Protein AF-A0A3N6A129-F1 (afdb_monomer)

Sequence (126 aa):
MSMKNFPNMSPEEAARLVPNGATVAFSGFTPAGAAKVVPCAIAVRARALHDLNEAYRIRVLTGASTGYCLDEALSSAHAISWRAPYQSSRTLREQINSGEVEFVDMHLSHLPQAVMYGFFGKIDFA

Radius of gyration: 14.56 Å; Cα contacts (8 Å, |Δi|>4): 224; chains: 1; bounding box: 33×34×40 Å

Nearest PDB structures (foldseek):
  4eu8-assembly1_B  TM=9.887E-01  e=2.517E-14  Acetobacter aceti
  5dw4-assembly1_B  TM=9.869E-01  e=6.114E-14  Acetobacter aceti 1023
  5ddk-assembly1_B  TM=9.885E-01  e=7.395E-14  Acetobacter aceti 1023
  4eu9-assembly1_A  TM=9.911E-01  e=1.228E-13  Acetobacter aceti
  4euc-assembly1_B  TM=9.899E-01  e=2.040E-13  Acetobacter aceti

pLDDT: mean 95.61, std 7.13, range [54.88, 98.81]

Structure (mmCIF, N/CA/C/O backbone):
data_AF-A0A3N6A129-F1
#
_entry.id   AF-A0A3N6A129-F1
#
loop_
_atom_site.group_PDB
_atom_site.id
_atom_site.type_symbol
_atom_site.label_atom_id
_atom_site.label_alt_id
_atom_site.label_comp_id
_atom_site.label_asym_id
_atom_site.label_entity_id
_atom_site.label_seq_id
_atom_site.pdbx_PDB_ins_code
_atom_site.Cartn_x
_atom_site.Cartn_y
_atom_site.Cartn_z
_atom_site.occupancy
_atom_site.B_iso_or_equiv
_atom_site.auth_seq_id
_atom_site.auth_comp_id
_atom_site.auth_asym_id
_atom_site.auth_atom_id
_atom_site.pdbx_PDB_model_num
ATOM 1 N N . MET A 1 1 ? 16.520 -20.372 -25.294 1.00 54.88 1 MET A N 1
ATOM 2 C CA . MET A 1 1 ? 15.656 -19.721 -24.284 1.00 54.88 1 MET A CA 1
ATOM 3 C C . MET A 1 1 ? 14.709 -18.785 -25.015 1.00 54.88 1 MET A C 1
ATOM 5 O O . MET A 1 1 ? 15.178 -17.814 -25.587 1.00 54.88 1 MET A O 1
ATOM 9 N N . SER A 1 2 ? 13.413 -19.101 -25.075 1.00 56.69 2 SER A N 1
ATOM 10 C CA . SER A 1 2 ? 12.421 -18.169 -25.627 1.00 56.69 2 SER A CA 1
ATOM 11 C C . SER A 1 2 ? 12.305 -16.982 -24.674 1.00 56.69 2 SER A C 1
ATOM 13 O O . SER A 1 2 ? 11.957 -17.180 -23.510 1.00 56.69 2 SER A O 1
ATOM 15 N N . MET A 1 3 ? 12.619 -15.768 -25.132 1.00 61.25 3 MET A N 1
ATOM 16 C CA . MET A 1 3 ? 12.319 -14.561 -24.362 1.00 61.25 3 MET A CA 1
ATOM 17 C C . MET A 1 3 ? 10.801 -14.495 -24.189 1.00 61.25 3 MET A C 1
ATOM 19 O O . MET A 1 3 ? 10.063 -14.485 -25.173 1.00 61.25 3 MET A O 1
ATOM 23 N N . LYS A 1 4 ? 10.321 -14.528 -22.943 1.00 71.94 4 LYS A N 1
ATOM 24 C CA . LYS A 1 4 ? 8.911 -14.248 -22.662 1.00 71.94 4 LYS A CA 1
ATOM 25 C C . LYS A 1 4 ? 8.647 -12.807 -23.095 1.00 71.94 4 LYS A C 1
ATOM 27 O O . LYS A 1 4 ? 9.268 -11.894 -22.560 1.00 71.94 4 LYS A O 1
ATOM 32 N N . ASN A 1 5 ? 7.761 -12.619 -24.070 1.00 80.62 5 ASN A N 1
ATOM 33 C CA . ASN A 1 5 ? 7.296 -11.294 -24.457 1.00 80.62 5 ASN A CA 1
ATOM 34 C C . ASN A 1 5 ? 6.299 -10.838 -23.387 1.00 80.62 5 ASN A C 1
ATOM 36 O O . ASN A 1 5 ? 5.216 -11.410 -23.269 1.00 80.62 5 ASN A O 1
ATOM 40 N N . PHE A 1 6 ? 6.690 -9.870 -22.562 1.00 80.56 6 PHE A N 1
ATOM 41 C CA . PHE A 1 6 ? 5.782 -9.260 -21.597 1.00 80.56 6 PHE A CA 1
ATOM 42 C C . PHE A 1 6 ? 4.976 -8.158 -22.295 1.00 80.56 6 PHE A C 1
ATOM 44 O O . PHE A 1 6 ? 5.543 -7.430 -23.113 1.00 80.56 6 PHE A O 1
ATOM 51 N N . PRO A 1 7 ? 3.665 -8.032 -22.020 1.00 83.00 7 PRO A N 1
ATOM 52 C CA . PRO A 1 7 ? 2.882 -6.929 -22.557 1.00 83.00 7 PRO A CA 1
ATOM 53 C C . PRO A 1 7 ? 3.444 -5.600 -22.037 1.00 83.00 7 PRO A C 1
ATOM 55 O O . PRO A 1 7 ? 3.638 -5.430 -20.834 1.00 83.00 7 PRO A O 1
ATOM 58 N N . ASN A 1 8 ? 3.699 -4.663 -22.949 1.00 89.38 8 ASN A N 1
ATOM 59 C CA . ASN A 1 8 ? 4.065 -3.293 -22.601 1.00 89.38 8 ASN A CA 1
ATOM 60 C C . ASN A 1 8 ? 2.782 -2.493 -22.364 1.00 89.38 8 ASN A C 1
ATOM 62 O O . ASN A 1 8 ? 1.933 -2.432 -23.249 1.00 89.38 8 ASN A O 1
ATOM 66 N N . MET A 1 9 ? 2.661 -1.887 -21.187 1.00 93.56 9 MET A N 1
ATOM 67 C CA . MET A 1 9 ? 1.538 -1.034 -20.803 1.00 93.56 9 MET A CA 1
ATOM 68 C C . MET A 1 9 ? 2.052 0.218 -20.099 1.00 93.56 9 MET A C 1
ATOM 70 O O . MET A 1 9 ? 3.118 0.194 -19.473 1.00 93.56 9 MET A O 1
ATOM 74 N N . SER A 1 10 ? 1.296 1.306 -20.188 1.00 97.25 10 SER A N 1
ATOM 75 C CA . SER A 1 10 ? 1.566 2.511 -19.411 1.00 97.25 10 SER A CA 1
ATOM 76 C C . SER A 1 10 ? 1.261 2.285 -17.918 1.00 97.25 10 SER A C 1
ATOM 78 O O . SER A 1 10 ? 0.462 1.409 -17.566 1.00 97.25 10 SER A O 1
ATOM 80 N N . PRO A 1 11 ? 1.854 3.071 -17.002 1.00 97.00 11 PRO A N 1
ATOM 81 C CA . PRO A 1 11 ? 1.514 3.005 -15.581 1.00 97.00 11 PRO A CA 1
ATOM 82 C C . PRO A 1 11 ? 0.023 3.237 -15.297 1.00 97.00 11 PRO A C 1
ATOM 84 O O . PRO A 1 11 ? -0.535 2.619 -14.393 1.00 97.00 11 PRO A O 1
ATOM 87 N N . GLU A 1 12 ? -0.636 4.094 -1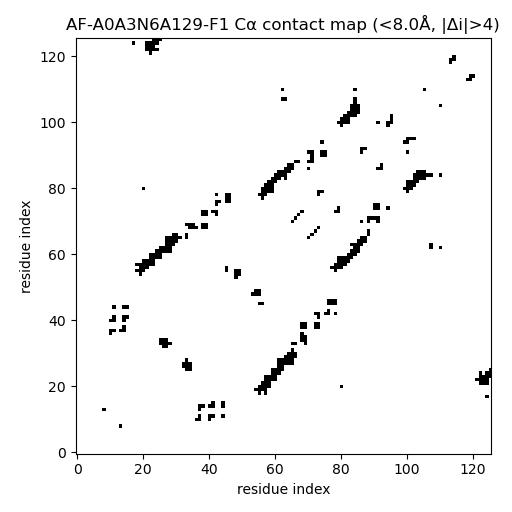6.076 1.00 97.81 12 GLU A N 1
ATOM 88 C CA . GLU A 1 12 ? -2.061 4.416 -15.959 1.00 97.81 12 GLU A CA 1
ATOM 89 C C . GLU A 1 12 ? -2.938 3.253 -16.431 1.00 97.81 12 GLU A C 1
ATOM 91 O O . GLU A 1 12 ? -3.964 2.959 -15.818 1.00 97.81 12 GLU A O 1
ATOM 96 N N . GLU A 1 13 ? -2.529 2.569 -17.502 1.00 97.62 13 GLU A N 1
ATOM 97 C CA . GLU A 1 13 ? -3.170 1.337 -17.964 1.00 97.62 13 GLU A CA 1
ATOM 98 C C . GLU A 1 13 ? -3.079 0.244 -16.901 1.00 97.62 13 GLU A C 1
ATOM 100 O O . GLU A 1 13 ? -4.102 -0.346 -16.556 1.00 97.62 13 GLU A O 1
ATOM 105 N N . ALA A 1 14 ? -1.894 0.045 -16.316 1.00 97.19 14 ALA A N 1
ATOM 106 C CA . ALA A 1 14 ? -1.694 -0.896 -15.217 1.00 97.19 14 ALA A CA 1
ATOM 107 C C . ALA A 1 14 ? -2.542 -0.526 -13.988 1.00 97.19 14 ALA A C 1
ATOM 109 O O . ALA A 1 14 ? -3.222 -1.375 -13.413 1.00 97.19 14 ALA A O 1
ATOM 110 N N . ALA A 1 15 ? -2.556 0.755 -13.607 1.00 97.94 15 ALA A N 1
ATOM 111 C CA . ALA A 1 15 ? -3.313 1.240 -12.459 1.00 97.94 15 ALA A CA 1
ATOM 112 C C . ALA A 1 15 ? -4.824 1.036 -12.619 1.00 97.94 15 ALA A C 1
ATOM 114 O O . ALA A 1 15 ? -5.495 0.807 -11.615 1.00 97.94 15 ALA A O 1
ATOM 115 N N . ARG A 1 16 ? -5.371 1.089 -13.846 1.00 97.62 16 ARG A N 1
ATOM 116 C CA . ARG A 1 16 ? -6.796 0.818 -14.126 1.00 97.62 16 ARG A CA 1
ATOM 117 C C . ARG A 1 16 ? -7.208 -0.629 -13.856 1.00 97.62 16 ARG A C 1
ATOM 119 O O . ARG A 1 16 ? -8.386 -0.866 -13.601 1.00 97.62 16 ARG A O 1
ATOM 126 N N . LEU A 1 17 ? -6.266 -1.572 -13.874 1.00 97.75 17 LEU A N 1
ATOM 127 C CA . LEU A 1 17 ? -6.551 -2.986 -13.617 1.00 97.75 17 LEU A CA 1
ATOM 128 C C . LEU A 1 17 ? -6.866 -3.271 -12.145 1.00 97.75 17 LEU A C 1
ATOM 130 O O . LEU A 1 17 ? -7.534 -4.256 -11.860 1.00 97.75 17 LEU A O 1
ATOM 134 N N . VAL A 1 18 ? -6.412 -2.422 -11.219 1.00 98.50 18 VAL A N 1
ATOM 135 C CA . VAL A 1 18 ? -6.569 -2.626 -9.772 1.00 98.50 18 VAL A CA 1
ATOM 136 C C . VAL A 1 18 ? -7.943 -2.107 -9.317 1.00 98.50 18 VAL A C 1
ATOM 138 O O . VAL A 1 18 ? -8.159 -0.900 -9.330 1.00 98.50 18 VAL A O 1
ATOM 141 N N . PRO A 1 19 ? -8.923 -2.942 -8.938 1.00 98.44 19 PRO A N 1
ATOM 142 C CA . PRO A 1 19 ? -10.222 -2.446 -8.486 1.00 98.44 19 PRO A CA 1
ATOM 143 C C . PRO A 1 19 ? -10.161 -1.873 -7.059 1.00 98.44 19 PRO A C 1
ATOM 145 O O . PRO A 1 19 ? -9.235 -2.150 -6.295 1.00 98.44 19 PRO A O 1
ATOM 148 N N . ASN A 1 20 ? -11.185 -1.100 -6.681 1.00 98.69 20 ASN A N 1
ATOM 149 C CA . ASN A 1 20 ? -11.406 -0.721 -5.283 1.00 98.69 20 ASN A CA 1
ATOM 150 C C . ASN A 1 20 ? -11.489 -1.984 -4.401 1.00 98.69 20 ASN A C 1
ATOM 152 O O . ASN A 1 20 ? -12.112 -2.972 -4.788 1.00 98.69 20 ASN A O 1
ATOM 156 N N . GLY A 1 21 ? -10.867 -1.951 -3.225 1.00 98.56 21 GLY A N 1
ATOM 157 C CA . GLY A 1 21 ? -10.827 -3.061 -2.271 1.00 98.56 21 GLY A CA 1
ATOM 158 C C . GLY A 1 21 ? -9.794 -4.151 -2.575 1.00 98.56 21 GLY A C 1
ATOM 159 O O . GLY A 1 21 ? -9.630 -5.050 -1.752 1.00 98.56 21 GLY A O 1
ATOM 160 N N . ALA A 1 22 ? -9.076 -4.077 -3.702 1.00 98.75 22 ALA A N 1
ATOM 161 C CA . ALA A 1 22 ? -8.068 -5.073 -4.062 1.00 98.75 22 ALA A CA 1
ATOM 162 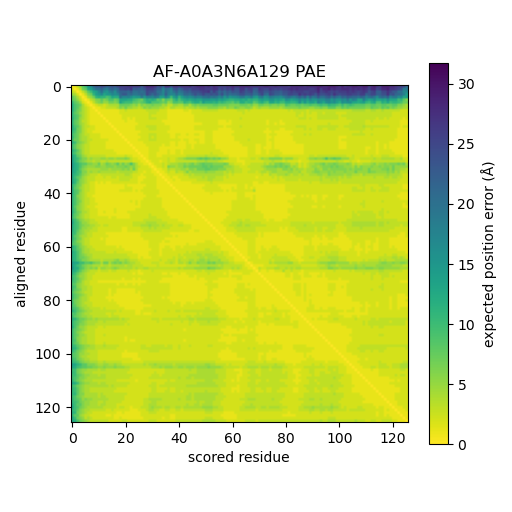C C . ALA A 1 22 ? -6.947 -5.172 -3.022 1.00 98.75 22 ALA A C 1
ATOM 164 O O . ALA A 1 22 ? -6.493 -4.160 -2.478 1.00 98.75 22 ALA A O 1
ATOM 165 N N . THR A 1 23 ? -6.451 -6.389 -2.804 1.00 98.75 23 THR A N 1
ATOM 166 C CA . THR A 1 23 ? -5.223 -6.624 -2.041 1.00 98.75 23 THR A CA 1
ATOM 167 C C . THR A 1 23 ? -4.039 -6.696 -2.991 1.00 98.75 23 THR A C 1
ATOM 169 O O . THR A 1 23 ? -3.921 -7.634 -3.781 1.00 98.75 23 THR A O 1
ATOM 172 N N . VAL A 1 24 ? -3.158 -5.702 -2.906 1.00 98.69 24 VAL A N 1
ATOM 173 C CA . VAL A 1 24 ? -1.989 -5.570 -3.776 1.00 98.69 24 VAL A CA 1
ATOM 174 C C . VAL A 1 24 ? -0.723 -5.784 -2.961 1.00 98.69 24 VAL A C 1
ATOM 176 O O . VAL A 1 24 ? -0.437 -5.041 -2.016 1.00 98.69 24 VAL A O 1
ATOM 179 N N . ALA A 1 25 ? 0.033 -6.812 -3.332 1.00 98.12 25 ALA A N 1
ATOM 180 C CA . ALA A 1 25 ? 1.377 -7.022 -2.835 1.00 98.12 25 ALA A CA 1
ATOM 181 C C . ALA A 1 25 ? 2.367 -6.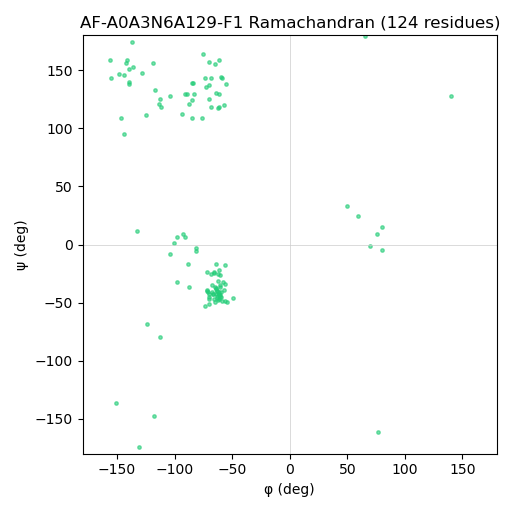217 -3.682 1.00 98.12 25 ALA A C 1
ATOM 183 O O . ALA A 1 25 ? 2.258 -6.161 -4.899 1.00 98.12 25 ALA A O 1
ATOM 184 N N . PHE A 1 26 ? 3.352 -5.600 -3.045 1.00 98.00 26 PHE A N 1
ATOM 185 C CA . PHE A 1 26 ? 4.437 -4.914 -3.727 1.00 98.00 26 PHE A CA 1
ATOM 186 C C . PHE A 1 26 ? 5.776 -5.403 -3.193 1.00 98.00 26 PHE A C 1
ATOM 188 O O . PHE A 1 26 ? 5.938 -5.699 -2.004 1.00 98.00 26 PHE A O 1
ATOM 195 N N . SER A 1 27 ? 6.778 -5.417 -4.065 1.00 96.25 27 SER A N 1
ATOM 196 C CA . SER A 1 27 ? 8.166 -5.492 -3.625 1.00 96.25 27 SER A CA 1
ATOM 197 C C . SER A 1 27 ? 8.538 -4.273 -2.769 1.00 96.25 27 SER A C 1
ATOM 199 O O . SER A 1 27 ? 7.914 -3.212 -2.846 1.00 96.25 27 SER A O 1
ATOM 201 N N . GLY A 1 28 ? 9.593 -4.412 -1.966 1.00 93.50 28 GLY A N 1
ATOM 202 C CA . GLY A 1 28 ? 10.143 -3.325 -1.155 1.00 93.50 28 GLY A CA 1
ATOM 203 C C . GLY A 1 28 ? 10.568 -3.794 0.230 1.00 93.50 28 GLY A C 1
ATOM 204 O O . GLY A 1 28 ? 9.791 -4.418 0.954 1.00 93.50 28 GLY A O 1
ATOM 205 N N . PHE A 1 29 ? 11.807 -3.478 0.591 1.00 94.06 29 PHE A N 1
ATOM 206 C CA . PHE A 1 29 ? 12.351 -3.652 1.932 1.00 94.06 29 PHE A CA 1
ATOM 207 C C . PHE A 1 29 ? 13.285 -2.472 2.177 1.00 94.06 29 PHE A C 1
ATOM 209 O O . PHE A 1 29 ? 14.428 -2.490 1.719 1.00 94.06 29 PHE A O 1
ATOM 216 N N . THR A 1 30 ? 12.771 -1.419 2.822 1.00 91.25 30 THR A N 1
ATOM 217 C CA . THR A 1 30 ? 13.239 -0.030 2.629 1.00 91.25 30 THR A CA 1
ATOM 218 C C . THR A 1 30 ? 12.938 0.467 1.193 1.00 91.25 30 THR A C 1
ATOM 220 O O . THR A 1 30 ? 12.381 -0.289 0.391 1.00 91.25 30 THR A O 1
ATOM 223 N N . PRO A 1 31 ? 13.273 1.717 0.800 1.00 87.75 31 PRO A N 1
ATOM 224 C CA . PRO A 1 31 ? 13.041 2.197 -0.571 1.00 87.75 31 PRO A CA 1
ATOM 225 C C . PRO A 1 31 ? 13.685 1.339 -1.681 1.00 87.75 31 PRO A C 1
ATOM 227 O O . PRO A 1 31 ? 13.305 1.445 -2.854 1.00 87.75 31 PRO A O 1
ATOM 230 N N . ALA A 1 32 ? 14.657 0.488 -1.339 1.00 90.50 32 ALA A N 1
ATOM 231 C CA . ALA A 1 32 ? 15.296 -0.437 -2.264 1.00 90.50 32 ALA A CA 1
ATOM 232 C C . ALA A 1 32 ? 14.302 -1.481 -2.808 1.00 90.50 32 ALA A C 1
ATOM 234 O O . ALA A 1 32 ? 13.560 -2.125 -2.068 1.00 90.50 32 ALA A O 1
ATOM 235 N N . GLY A 1 33 ? 14.283 -1.648 -4.134 1.00 88.94 33 GLY A N 1
ATOM 236 C CA . GLY A 1 33 ? 13.434 -2.639 -4.805 1.00 88.94 33 GLY A CA 1
ATOM 237 C C . GLY A 1 33 ? 11.929 -2.347 -4.783 1.00 88.94 33 GLY A C 1
ATOM 238 O O . GLY A 1 33 ? 11.178 -3.109 -5.382 1.00 88.94 33 GLY A O 1
ATOM 239 N N . ALA A 1 34 ? 11.474 -1.258 -4.152 1.00 93.69 34 ALA A N 1
ATOM 240 C CA . ALA A 1 34 ? 10.058 -0.900 -4.123 1.00 93.69 34 ALA A CA 1
ATOM 241 C C . ALA A 1 34 ? 9.539 -0.474 -5.506 1.00 93.69 34 ALA A C 1
ATOM 243 O O . ALA A 1 34 ? 10.252 0.213 -6.257 1.00 93.69 34 ALA A O 1
ATOM 244 N N . ALA A 1 35 ? 8.293 -0.851 -5.813 1.00 94.25 35 ALA A N 1
ATOM 245 C CA . ALA A 1 35 ? 7.560 -0.358 -6.977 1.00 94.25 35 ALA A CA 1
ATOM 246 C C . ALA A 1 35 ? 7.419 1.174 -6.915 1.00 94.25 35 ALA A C 1
ATOM 248 O O . ALA A 1 35 ? 7.288 1.754 -5.837 1.00 94.25 35 ALA A O 1
ATOM 249 N N . LYS A 1 36 ? 7.494 1.839 -8.077 1.00 95.38 36 LYS A N 1
ATOM 250 C CA . LYS A 1 36 ? 7.578 3.311 -8.157 1.00 95.38 36 LYS A CA 1
ATOM 251 C C . LYS A 1 36 ? 6.462 3.910 -9.005 1.00 95.38 36 LYS A C 1
ATOM 253 O O . LYS A 1 36 ? 5.568 4.556 -8.479 1.00 95.38 36 LYS A O 1
ATOM 258 N N . VAL A 1 37 ? 6.489 3.662 -10.314 1.00 97.00 37 VAL A N 1
ATOM 259 C CA . VAL A 1 37 ? 5.615 4.373 -11.262 1.00 97.00 37 VAL A CA 1
ATOM 260 C C . VAL A 1 37 ? 4.145 3.954 -11.170 1.00 97.00 37 VAL A C 1
ATOM 262 O O . VAL A 1 37 ? 3.272 4.814 -11.186 1.00 97.00 37 VAL A O 1
ATOM 265 N N . VAL A 1 38 ? 3.856 2.659 -11.000 1.00 97.50 38 VAL A N 1
ATOM 266 C CA . VAL A 1 38 ? 2.470 2.161 -10.921 1.00 97.50 38 VAL A CA 1
ATOM 267 C C . VAL A 1 38 ? 1.766 2.591 -9.622 1.00 97.50 38 VAL A C 1
ATOM 269 O O . VAL A 1 38 ? 0.651 3.096 -9.720 1.00 97.50 38 VAL A O 1
ATOM 272 N N . PRO A 1 39 ? 2.375 2.502 -8.420 1.00 97.94 39 PRO A N 1
ATOM 273 C CA . PRO A 1 39 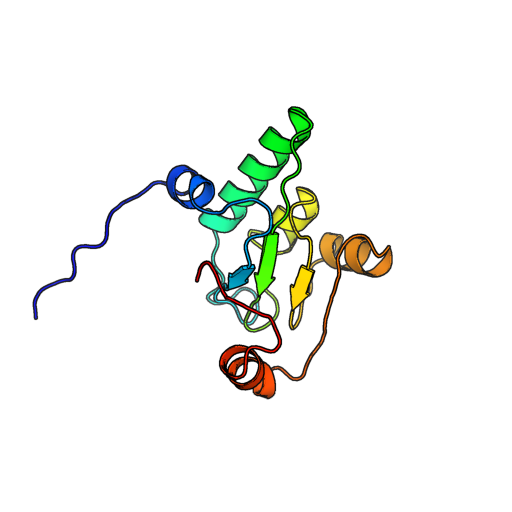? 1.766 3.050 -7.202 1.00 97.94 39 PRO A CA 1
ATOM 274 C C . PRO A 1 39 ? 1.446 4.552 -7.285 1.00 97.94 39 PRO A C 1
ATOM 276 O O . PRO A 1 39 ? 0.361 4.966 -6.880 1.00 97.94 39 PRO A O 1
ATOM 279 N N . CYS A 1 40 ? 2.321 5.361 -7.897 1.00 98.00 40 CYS A N 1
ATOM 280 C CA . CYS A 1 40 ? 2.018 6.769 -8.175 1.00 98.00 40 CYS A CA 1
ATOM 281 C C . CYS A 1 40 ? 0.797 6.931 -9.091 1.00 98.00 40 CYS A C 1
ATOM 283 O O . CYS A 1 40 ? -0.062 7.771 -8.824 1.00 98.00 40 CYS A O 1
ATOM 285 N N . ALA A 1 41 ? 0.696 6.128 -10.153 1.00 98.44 41 ALA A N 1
ATOM 286 C CA . ALA A 1 41 ? -0.452 6.158 -11.056 1.00 98.44 41 ALA A CA 1
ATOM 287 C C . ALA A 1 41 ? -1.754 5.726 -10.353 1.00 98.44 41 ALA A C 1
ATOM 289 O O . ALA A 1 41 ? -2.801 6.334 -10.574 1.00 98.44 41 ALA A O 1
ATOM 290 N N . ILE A 1 42 ? -1.690 4.749 -9.441 1.00 98.69 42 ILE A N 1
ATOM 291 C CA . ILE A 1 42 ? -2.820 4.370 -8.578 1.00 98.69 42 ILE A CA 1
ATOM 292 C C . ILE A 1 42 ? -3.236 5.549 -7.688 1.00 98.69 42 ILE A C 1
ATOM 294 O O . ILE A 1 42 ? -4.427 5.826 -7.583 1.00 98.69 42 ILE A O 1
ATOM 298 N N . ALA A 1 43 ? -2.287 6.279 -7.094 1.00 98.62 43 ALA A N 1
ATOM 299 C CA . ALA A 1 43 ? -2.586 7.461 -6.281 1.00 98.62 43 ALA A CA 1
ATOM 300 C C . ALA A 1 43 ? -3.254 8.588 -7.093 1.00 98.62 43 ALA A C 1
ATOM 302 O O . ALA A 1 43 ? -4.184 9.233 -6.611 1.00 98.62 43 ALA A O 1
ATOM 303 N N . VAL A 1 44 ? -2.807 8.824 -8.333 1.00 98.50 44 VAL A N 1
ATOM 304 C CA . VAL A 1 44 ? -3.450 9.787 -9.249 1.00 98.50 44 VAL A CA 1
ATOM 305 C C . VAL A 1 44 ? -4.877 9.352 -9.574 1.00 98.50 44 VAL A C 1
ATOM 307 O O . VAL A 1 44 ? -5.795 10.165 -9.486 1.00 98.50 44 VAL A O 1
ATOM 310 N N . ARG A 1 45 ? -5.078 8.069 -9.892 1.00 98.44 45 ARG A N 1
ATOM 311 C CA . ARG A 1 45 ? -6.408 7.512 -10.154 1.00 98.44 45 ARG A CA 1
ATOM 312 C C . ARG A 1 45 ? -7.326 7.618 -8.936 1.00 98.44 45 ARG A C 1
ATOM 314 O O . ARG A 1 45 ? -8.487 7.965 -9.105 1.00 98.44 45 ARG A O 1
ATOM 321 N N . ALA A 1 46 ? -6.819 7.335 -7.738 1.00 98.75 46 ALA A N 1
ATOM 322 C CA . ALA A 1 46 ? -7.591 7.420 -6.502 1.00 98.75 46 ALA A CA 1
ATOM 323 C C . ALA A 1 46 ? -8.147 8.832 -6.287 1.00 98.75 46 ALA A C 1
ATOM 325 O O . ALA A 1 46 ? -9.352 8.975 -6.117 1.00 98.75 46 ALA A O 1
ATOM 326 N N . ARG A 1 47 ? -7.301 9.865 -6.422 1.00 98.69 47 ARG A N 1
ATOM 327 C CA . ARG A 1 47 ? -7.739 11.269 -6.347 1.00 98.69 47 ARG A CA 1
ATOM 328 C C . ARG A 1 47 ? -8.837 11.585 -7.359 1.00 98.69 47 ARG A C 1
ATOM 330 O O . ARG A 1 47 ? -9.876 12.098 -6.976 1.00 98.69 47 ARG A O 1
ATOM 337 N N . ALA A 1 48 ? -8.641 11.204 -8.622 1.00 98.56 48 ALA A N 1
ATOM 338 C CA . ALA A 1 48 ? -9.634 11.449 -9.667 1.00 98.56 48 ALA A CA 1
ATOM 339 C C . ALA A 1 48 ? -10.986 10.768 -9.380 1.00 98.56 48 ALA A C 1
ATOM 341 O O . ALA A 1 48 ? -12.030 11.334 -9.684 1.00 98.56 48 ALA A O 1
ATOM 342 N N . LEU A 1 49 ? -10.982 9.567 -8.792 1.00 98.62 49 LEU A N 1
ATOM 343 C CA . LEU A 1 49 ? -12.210 8.879 -8.382 1.00 98.62 49 LEU A CA 1
ATOM 344 C C . LEU A 1 49 ? -12.862 9.560 -7.172 1.00 98.62 49 LEU A C 1
ATOM 346 O O . LEU A 1 49 ? -14.075 9.751 -7.158 1.00 98.62 49 LEU A O 1
ATOM 350 N N . HIS A 1 50 ? -12.070 9.991 -6.188 1.00 98.56 50 HIS A N 1
ATOM 351 C CA . HIS A 1 50 ? -12.580 10.715 -5.020 1.00 98.56 50 HIS A CA 1
ATOM 352 C C . HIS A 1 50 ? -13.190 12.070 -5.394 1.00 98.56 50 HIS A C 1
ATOM 354 O O . HIS A 1 50 ? -14.242 12.411 -4.859 1.00 98.56 50 HIS A O 1
ATOM 360 N N . ASP A 1 51 ? -12.607 12.796 -6.354 1.00 98.44 51 ASP A N 1
ATOM 361 C CA . ASP A 1 51 ? -13.160 14.052 -6.893 1.00 98.44 51 ASP A CA 1
ATOM 362 C C . ASP A 1 51 ? -14.550 13.845 -7.531 1.00 98.44 51 ASP A C 1
ATOM 364 O O . ASP A 1 51 ? -15.380 14.755 -7.562 1.00 98.44 51 ASP A O 1
ATOM 368 N N . LEU A 1 52 ? -14.828 12.624 -8.003 1.00 98.19 52 LEU A N 1
ATOM 369 C CA . LEU A 1 52 ? -16.126 12.192 -8.530 1.00 98.19 52 LEU A CA 1
ATOM 370 C C . LEU A 1 52 ? -17.048 11.583 -7.454 1.00 98.19 52 LEU A C 1
ATOM 372 O O . LEU A 1 52 ? -18.133 11.107 -7.779 1.00 98.19 52 LEU A O 1
ATOM 376 N N . ASN A 1 53 ? -16.659 11.626 -6.175 1.00 98.19 53 ASN A N 1
ATOM 377 C CA . ASN A 1 53 ? -17.320 10.959 -5.044 1.00 98.19 53 ASN A CA 1
ATOM 378 C C . ASN A 1 53 ? -17.405 9.424 -5.175 1.00 98.19 53 ASN A C 1
ATOM 380 O O . ASN A 1 53 ? -18.260 8.786 -4.556 1.00 98.19 53 ASN A O 1
ATOM 384 N N . GLU A 1 54 ? -16.511 8.809 -5.949 1.00 98.44 54 GLU A N 1
ATOM 385 C CA . GLU A 1 54 ? -16.399 7.357 -6.053 1.00 98.44 54 GLU A CA 1
ATOM 386 C C . GLU A 1 54 ? -15.400 6.815 -5.026 1.00 98.44 54 GLU A C 1
ATOM 388 O O . GLU A 1 54 ? -14.258 7.265 -4.928 1.00 98.44 54 GLU A O 1
ATOM 393 N N . ALA A 1 55 ? -15.810 5.806 -4.255 1.00 98.06 55 ALA A N 1
ATOM 394 C CA . ALA A 1 55 ? -14.943 5.198 -3.253 1.00 98.06 55 ALA A CA 1
ATOM 395 C C . ALA A 1 55 ? -13.810 4.390 -3.909 1.00 98.06 55 ALA A C 1
ATOM 397 O O . ALA A 1 55 ? -14.057 3.456 -4.677 1.00 98.06 55 ALA A O 1
ATOM 398 N N . TYR A 1 56 ? -12.563 4.700 -3.546 1.00 98.81 56 TYR A N 1
ATOM 399 C CA . TYR A 1 56 ? -11.399 3.958 -4.025 1.00 98.81 56 TYR A CA 1
ATOM 400 C C . TYR A 1 56 ? -10.283 3.878 -2.982 1.00 98.81 56 TYR A C 1
ATOM 402 O O . TYR A 1 56 ? -9.611 4.868 -2.699 1.00 98.81 56 TYR A O 1
ATOM 410 N N . ARG A 1 57 ? -10.068 2.689 -2.418 1.00 98.81 57 ARG A N 1
ATOM 411 C CA . ARG A 1 57 ? -8.976 2.356 -1.496 1.00 98.81 57 ARG A CA 1
ATOM 412 C C . ARG A 1 57 ? -8.515 0.922 -1.749 1.00 98.81 57 ARG A C 1
ATOM 414 O O . ARG A 1 57 ? -9.332 0.064 -2.068 1.00 98.81 57 ARG A O 1
ATOM 421 N N . ILE A 1 58 ? -7.228 0.642 -1.587 1.00 98.81 58 ILE A N 1
ATOM 422 C CA . ILE A 1 58 ? -6.643 -0.698 -1.737 1.00 98.81 58 ILE A CA 1
ATOM 423 C C . ILE A 1 58 ? -5.999 -1.163 -0.433 1.00 98.81 58 ILE A C 1
ATOM 425 O O . ILE A 1 58 ? -5.573 -0.357 0.398 1.00 98.81 58 ILE A O 1
ATOM 429 N N . ARG A 1 59 ? -5.886 -2.479 -0.269 1.00 98.75 59 ARG A N 1
ATOM 430 C CA . ARG A 1 59 ? -5.094 -3.088 0.800 1.00 98.75 59 ARG A CA 1
ATOM 431 C C . ARG A 1 59 ? -3.667 -3.268 0.291 1.00 98.75 59 ARG A C 1
ATOM 433 O O . ARG A 1 59 ? -3.466 -3.805 -0.796 1.00 98.75 59 ARG A O 1
ATOM 440 N N . VAL A 1 60 ? -2.685 -2.813 1.060 1.00 98.50 60 VAL A N 1
ATOM 441 C CA . VAL A 1 60 ? -1.277 -2.766 0.650 1.00 98.50 60 VAL A CA 1
ATOM 442 C C . VAL A 1 60 ? -0.454 -3.737 1.488 1.00 98.50 60 VAL A C 1
ATOM 444 O O . VAL A 1 60 ? -0.368 -3.610 2.712 1.00 98.50 60 VAL A O 1
ATOM 447 N N . LEU A 1 61 ? 0.198 -4.681 0.816 1.00 98.38 61 LEU A N 1
ATOM 448 C CA . LEU A 1 61 ? 1.131 -5.617 1.428 1.00 98.38 61 LEU A CA 1
ATOM 449 C C . LEU A 1 61 ? 2.534 -5.413 0.854 1.00 98.38 61 LEU A C 1
ATOM 451 O O . LEU A 1 61 ? 2.701 -5.323 -0.356 1.00 98.38 61 LEU A O 1
ATOM 455 N N . THR A 1 62 ? 3.556 -5.336 1.699 1.00 98.06 62 THR A N 1
ATOM 456 C CA . THR A 1 62 ? 4.950 -5.126 1.262 1.00 98.06 62 THR A CA 1
ATOM 457 C C . THR A 1 62 ? 5.905 -6.033 2.027 1.00 98.06 62 THR A C 1
ATOM 459 O O . THR A 1 62 ? 5.495 -6.701 2.967 1.00 98.06 62 THR A O 1
ATOM 462 N N . GLY A 1 63 ? 7.192 -6.054 1.668 1.00 96.81 63 GLY A N 1
ATOM 463 C CA . GLY A 1 63 ? 8.207 -6.717 2.494 1.00 96.81 63 GLY A CA 1
ATOM 464 C C . GLY A 1 63 ? 8.475 -5.961 3.801 1.00 96.81 63 GLY A C 1
ATOM 465 O O . GLY A 1 63 ? 8.419 -6.548 4.876 1.00 96.81 63 GLY A O 1
ATOM 466 N N . ALA A 1 64 ? 8.750 -4.657 3.715 1.00 96.56 64 ALA A N 1
ATOM 467 C CA . ALA A 1 64 ? 8.888 -3.757 4.864 1.00 96.56 64 ALA A CA 1
ATOM 468 C C . ALA A 1 64 ? 8.488 -2.318 4.479 1.00 96.56 64 ALA A C 1
ATOM 470 O O . ALA A 1 64 ? 7.492 -2.113 3.783 1.00 96.56 64 ALA A O 1
ATOM 471 N N . SER A 1 65 ? 9.255 -1.308 4.900 1.00 94.31 65 SER A N 1
ATOM 472 C CA . SER A 1 65 ? 9.031 0.074 4.467 1.00 94.31 65 SER A CA 1
ATOM 473 C C . SER A 1 65 ? 9.285 0.211 2.975 1.00 94.31 65 SER A C 1
ATOM 475 O O . SER A 1 65 ? 10.040 -0.561 2.380 1.00 94.31 65 SER A O 1
ATOM 477 N N . THR A 1 66 ? 8.654 1.212 2.377 1.00 95.25 66 THR A N 1
ATOM 478 C CA . THR A 1 66 ? 8.832 1.536 0.965 1.00 95.25 66 THR A CA 1
ATOM 479 C C . THR A 1 66 ? 9.411 2.944 0.823 1.00 95.25 66 THR A C 1
ATOM 481 O O . THR A 1 66 ? 10.217 3.367 1.651 1.00 95.25 66 THR A O 1
ATOM 484 N N . GLY A 1 67 ? 9.056 3.664 -0.239 1.00 90.50 67 GLY A N 1
ATOM 485 C CA . GLY A 1 67 ? 9.473 5.042 -0.466 1.00 90.50 67 GLY A CA 1
ATOM 486 C C . GLY A 1 67 ? 8.293 5.938 -0.816 1.00 90.50 67 GLY A C 1
ATOM 487 O O . GLY A 1 67 ? 7.142 5.505 -0.829 1.00 90.50 67 GLY A O 1
ATOM 488 N N . TYR A 1 68 ? 8.608 7.187 -1.158 1.00 92.94 68 TYR A N 1
ATOM 489 C CA . TYR A 1 68 ? 7.623 8.228 -1.456 1.00 92.94 68 TYR A CA 1
ATOM 490 C C . TYR A 1 68 ? 6.541 7.782 -2.450 1.00 92.94 68 TYR A C 1
ATOM 492 O O . TYR A 1 68 ? 5.357 7.971 -2.210 1.00 92.94 68 TYR A O 1
ATOM 500 N N . CYS A 1 69 ? 6.937 7.134 -3.547 1.00 91.69 69 CYS A N 1
ATOM 501 C CA . CYS A 1 69 ? 6.010 6.766 -4.616 1.00 91.69 69 CYS A CA 1
ATOM 502 C C . CYS A 1 69 ? 4.918 5.764 -4.203 1.00 91.69 69 CYS A C 1
ATOM 504 O O . CYS A 1 69 ? 3.945 5.626 -4.934 1.00 91.69 69 CYS A O 1
ATOM 506 N N . LEU A 1 70 ? 5.077 5.054 -3.080 1.00 95.88 70 LEU A N 1
ATOM 507 C CA . LEU A 1 70 ? 4.158 4.003 -2.649 1.00 95.88 70 LEU A CA 1
ATOM 508 C C . LEU A 1 70 ? 3.425 4.418 -1.373 1.00 95.88 70 LEU A C 1
ATOM 510 O O . LEU A 1 70 ? 2.303 4.899 -1.478 1.00 95.88 70 LEU A O 1
ATOM 514 N N . ASP A 1 71 ? 4.047 4.302 -0.195 1.00 97.12 71 ASP A N 1
ATOM 515 C CA . ASP A 1 71 ? 3.352 4.600 1.066 1.00 97.12 71 ASP A CA 1
ATOM 516 C C . ASP A 1 71 ? 2.905 6.072 1.139 1.00 97.12 71 ASP A C 1
ATOM 518 O O . ASP A 1 71 ? 1.743 6.340 1.434 1.00 97.12 71 ASP A O 1
ATOM 522 N N . GLU A 1 72 ? 3.783 7.031 0.820 1.00 97.25 72 GLU A N 1
ATOM 523 C CA . GLU A 1 72 ? 3.456 8.464 0.925 1.00 97.25 72 GLU A CA 1
ATOM 524 C C . GLU A 1 72 ? 2.443 8.905 -0.142 1.00 97.25 72 GLU A C 1
ATOM 526 O O . GLU A 1 72 ? 1.460 9.572 0.171 1.00 97.25 72 GLU A O 1
ATOM 531 N N . ALA A 1 73 ? 2.644 8.516 -1.405 1.00 98.12 73 ALA A N 1
ATOM 532 C CA . ALA A 1 73 ? 1.766 8.920 -2.500 1.00 98.12 73 ALA A CA 1
ATOM 533 C C . ALA A 1 73 ? 0.355 8.329 -2.367 1.00 98.12 73 ALA A C 1
ATOM 535 O O . ALA A 1 73 ? -0.621 9.047 -2.593 1.00 98.12 73 ALA A O 1
ATOM 536 N N . LEU A 1 74 ? 0.241 7.045 -1.997 1.00 98.56 74 LEU A N 1
ATOM 537 C CA . LEU A 1 74 ? -1.053 6.383 -1.816 1.00 98.56 74 LEU A CA 1
ATOM 538 C C . LEU A 1 74 ? -1.781 6.907 -0.573 1.00 98.56 74 LEU A C 1
ATOM 540 O O . LEU A 1 74 ? -2.979 7.172 -0.651 1.00 98.56 74 LEU A O 1
ATOM 544 N N . SER A 1 75 ? -1.080 7.104 0.550 1.00 98.25 75 SER A N 1
ATOM 545 C CA . SER A 1 75 ? -1.692 7.692 1.753 1.00 98.25 75 SER A CA 1
ATOM 546 C C . SER A 1 75 ? -2.140 9.136 1.518 1.00 98.25 75 SER A C 1
ATOM 548 O O . SER A 1 75 ? -3.273 9.475 1.837 1.00 98.25 75 SER A O 1
ATOM 550 N N . SER A 1 76 ? -1.335 9.962 0.841 1.00 98.38 76 SER A N 1
ATOM 551 C CA . SER A 1 76 ? -1.717 11.340 0.469 1.00 98.38 76 SER A CA 1
ATOM 552 C C . SER A 1 76 ? -2.935 11.406 -0.460 1.00 98.38 76 SER A C 1
ATOM 554 O O . SER A 1 76 ? -3.587 12.438 -0.561 1.00 98.38 76 SER A O 1
ATOM 556 N N . ALA A 1 77 ? -3.227 10.319 -1.175 1.00 98.50 77 ALA A N 1
ATOM 557 C CA . ALA A 1 77 ? -4.422 10.164 -1.997 1.00 98.50 77 ALA A CA 1
ATOM 558 C C . ALA A 1 77 ? -5.587 9.497 -1.248 1.00 98.50 77 ALA A C 1
ATOM 560 O O . ALA A 1 77 ? -6.540 9.090 -1.899 1.00 98.50 77 ALA A O 1
ATOM 561 N N . HIS A 1 78 ? -5.481 9.293 0.071 1.00 98.62 78 HIS A N 1
ATOM 562 C CA . HIS A 1 78 ? -6.442 8.540 0.886 1.00 98.62 78 HIS A CA 1
ATOM 563 C C . HIS A 1 78 ? -6.787 7.163 0.290 1.00 98.62 78 HIS A C 1
ATOM 565 O O . HIS A 1 78 ? -7.905 6.672 0.406 1.00 98.62 78 HIS A O 1
ATOM 571 N N . ALA A 1 79 ? -5.816 6.530 -0.380 1.00 98.75 79 ALA A N 1
ATOM 572 C CA . ALA A 1 79 ? -6.029 5.365 -1.237 1.00 98.75 79 ALA A CA 1
ATOM 573 C C . ALA A 1 79 ? -5.662 4.030 -0.574 1.00 98.75 79 ALA A C 1
ATOM 575 O O . ALA A 1 79 ? -5.750 2.987 -1.216 1.00 98.75 79 ALA A O 1
ATOM 576 N N . ILE A 1 80 ? -5.230 4.030 0.686 1.00 98.75 80 ILE A N 1
ATOM 577 C CA . ILE A 1 80 ? -4.900 2.811 1.437 1.00 98.75 80 ILE A CA 1
ATOM 578 C C . ILE A 1 80 ? -6.047 2.548 2.402 1.00 98.75 80 ILE A C 1
ATOM 580 O O . ILE A 1 80 ? -6.407 3.463 3.125 1.00 98.75 80 ILE A O 1
ATOM 584 N N . SER A 1 81 ? -6.633 1.351 2.426 1.00 98.81 81 SER A N 1
ATOM 585 C CA . SER A 1 81 ? -7.609 0.935 3.453 1.00 98.81 81 SER A CA 1
ATOM 586 C C . SER A 1 81 ? -6.979 0.100 4.561 1.00 98.81 81 SER A C 1
ATOM 588 O O . SER A 1 81 ? -7.389 0.194 5.713 1.00 98.81 81 SER A O 1
ATOM 590 N N . TRP A 1 82 ? -5.958 -0.682 4.216 1.00 98.75 82 TRP A N 1
ATOM 591 C CA . TRP A 1 82 ? -5.259 -1.578 5.130 1.00 98.75 82 TRP A CA 1
ATOM 592 C C . TRP A 1 82 ? -3.786 -1.710 4.734 1.00 98.75 82 TRP A C 1
ATOM 594 O O . TRP A 1 82 ? -3.474 -1.706 3.538 1.00 98.75 82 TRP A O 1
ATOM 604 N N . ARG A 1 83 ? -2.882 -1.873 5.706 1.00 98.62 83 ARG A N 1
ATOM 605 C CA . ARG A 1 83 ? -1.434 -1.979 5.477 1.00 98.62 83 ARG A CA 1
ATOM 606 C C . ARG A 1 83 ? -0.763 -3.035 6.372 1.00 98.62 83 ARG A C 1
ATOM 608 O O . ARG A 1 83 ? -1.034 -3.105 7.564 1.00 98.62 83 ARG A O 1
ATOM 615 N N . ALA A 1 84 ? 0.187 -3.794 5.819 1.00 98.31 84 ALA A N 1
ATOM 616 C CA . ALA A 1 84 ? 1.133 -4.634 6.579 1.00 98.31 84 ALA A CA 1
ATOM 617 C C . ALA A 1 84 ? 2.428 -4.903 5.777 1.00 98.31 84 ALA A C 1
ATOM 619 O O . ALA A 1 84 ? 2.391 -4.804 4.546 1.00 98.31 84 ALA A O 1
ATOM 620 N N . PRO A 1 85 ? 3.573 -5.258 6.400 1.00 97.69 85 PRO A N 1
ATOM 621 C CA . PRO A 1 85 ? 3.801 -5.451 7.836 1.00 97.69 85 PRO A CA 1
ATOM 622 C C . PRO A 1 85 ? 4.556 -4.297 8.515 1.00 97.69 85 PRO A C 1
ATOM 624 O O . PRO A 1 85 ? 4.759 -4.319 9.720 1.00 97.69 85 PRO A O 1
ATOM 627 N N . TYR A 1 86 ? 5.079 -3.335 7.751 1.00 98.12 86 TYR A N 1
ATOM 628 C CA . TYR A 1 86 ? 5.887 -2.237 8.279 1.00 98.12 86 TYR A CA 1
ATOM 629 C C . TYR A 1 86 ? 5.818 -1.031 7.347 1.00 98.12 86 TYR A C 1
ATOM 631 O O . TYR A 1 86 ? 5.828 -1.187 6.126 1.00 98.12 86 TYR A O 1
ATOM 639 N N . GLN A 1 87 ? 5.806 0.172 7.917 1.00 97.62 87 GLN A N 1
ATOM 640 C CA . GLN A 1 87 ? 5.811 1.436 7.183 1.00 97.62 87 GLN A CA 1
ATOM 641 C C . GLN A 1 87 ? 6.674 2.480 7.904 1.00 97.62 87 GLN A C 1
ATOM 643 O O . GLN A 1 87 ? 6.884 2.396 9.113 1.00 97.62 87 GLN A O 1
ATOM 648 N N . SER A 1 88 ? 7.169 3.469 7.157 1.00 95.94 88 SER A N 1
ATOM 649 C CA . SER A 1 88 ? 7.917 4.614 7.704 1.00 95.94 88 SER A CA 1
ATOM 650 C C . SER A 1 88 ? 7.445 5.971 7.163 1.00 95.94 88 SER A C 1
ATOM 652 O O . SER A 1 88 ? 8.135 6.974 7.346 1.00 95.94 88 SER A O 1
ATOM 654 N N . SER A 1 89 ? 6.299 6.002 6.476 1.00 96.94 89 SER A N 1
ATOM 655 C CA . SER A 1 89 ? 5.708 7.218 5.904 1.00 96.94 89 SER A CA 1
ATOM 656 C C . SER A 1 89 ? 5.106 8.079 7.014 1.00 96.94 89 SER A C 1
ATOM 658 O O . SER A 1 89 ? 4.566 7.568 7.997 1.00 96.94 89 SER A O 1
ATOM 660 N N . ARG A 1 90 ? 5.220 9.405 6.881 1.00 97.62 90 ARG A N 1
ATOM 661 C CA . ARG A 1 90 ? 4.657 10.318 7.879 1.00 97.62 90 ARG A CA 1
ATOM 662 C C . ARG A 1 90 ? 3.140 10.364 7.757 1.00 97.62 90 ARG A C 1
ATOM 664 O O . ARG A 1 90 ? 2.469 10.112 8.753 1.00 97.62 90 ARG A O 1
ATOM 671 N N . THR A 1 91 ? 2.631 10.627 6.556 1.00 98.25 91 THR A N 1
ATOM 672 C CA . THR A 1 91 ? 1.191 10.714 6.295 1.00 98.25 91 THR A CA 1
ATOM 673 C C . THR A 1 91 ? 0.486 9.405 6.623 1.00 98.25 91 THR A C 1
ATOM 675 O O . THR A 1 91 ? -0.509 9.409 7.340 1.00 98.25 91 THR A O 1
ATOM 678 N N . LEU A 1 92 ? 1.046 8.265 6.205 1.00 98.38 92 LEU A N 1
ATOM 679 C CA . LEU A 1 92 ? 0.459 6.964 6.519 1.00 98.38 92 LEU A CA 1
ATOM 680 C C . LEU A 1 92 ? 0.445 6.688 8.027 1.00 98.38 92 LEU A C 1
ATOM 682 O O . LEU A 1 92 ? -0.542 6.185 8.549 1.00 98.38 92 LEU A O 1
ATOM 686 N N . ARG A 1 93 ? 1.510 7.047 8.755 1.00 98.56 93 ARG A N 1
ATOM 687 C CA . ARG A 1 93 ? 1.534 6.918 10.218 1.00 98.56 93 ARG A CA 1
ATOM 688 C C . ARG A 1 93 ? 0.456 7.773 10.887 1.00 98.56 93 ARG A C 1
ATOM 690 O O . ARG A 1 93 ? -0.160 7.310 11.840 1.00 98.56 93 ARG A O 1
ATOM 697 N N . GLU A 1 94 ? 0.231 8.994 10.409 1.00 98.69 94 GLU A N 1
ATOM 698 C CA . GLU A 1 94 ? -0.834 9.868 10.918 1.00 98.69 94 GLU A CA 1
ATOM 699 C C . GLU A 1 94 ? -2.224 9.248 10.673 1.00 98.69 94 GLU A C 1
ATOM 701 O O . GLU A 1 94 ? -3.020 9.177 11.607 1.00 98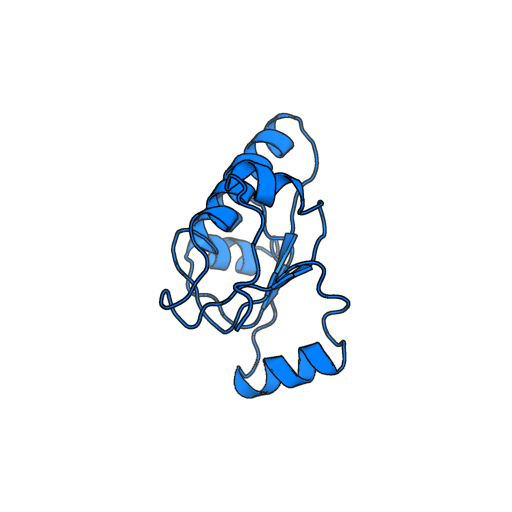.69 94 GLU A O 1
ATOM 706 N N . GLN A 1 95 ? -2.472 8.698 9.479 1.00 98.69 95 GLN A N 1
ATOM 707 C CA . GLN A 1 95 ? -3.730 8.016 9.123 1.00 98.69 95 GLN A CA 1
ATOM 708 C C . GLN A 1 95 ? -3.965 6.702 9.882 1.00 98.69 95 GLN A C 1
ATOM 710 O O . GLN A 1 95 ? -5.097 6.356 10.211 1.00 98.69 95 GLN A O 1
ATOM 715 N N . ILE A 1 96 ? -2.905 5.950 10.177 1.00 98.75 96 ILE A N 1
ATOM 716 C CA . ILE A 1 96 ? -3.001 4.750 11.018 1.00 98.75 96 ILE A CA 1
ATOM 717 C C . ILE A 1 96 ? -3.387 5.151 12.444 1.00 98.75 96 ILE A C 1
ATOM 719 O O . ILE A 1 96 ? -4.306 4.584 13.029 1.00 98.75 96 ILE A O 1
ATOM 723 N N . ASN A 1 97 ? -2.724 6.170 12.995 1.00 98.56 97 ASN A N 1
ATOM 724 C CA . ASN A 1 97 ? -2.970 6.625 14.363 1.00 98.56 97 ASN A CA 1
ATOM 725 C C . ASN A 1 97 ? -4.354 7.271 14.546 1.00 98.56 97 ASN A C 1
ATOM 727 O O . ASN A 1 97 ? -4.874 7.266 15.660 1.00 98.56 97 ASN A O 1
ATOM 731 N N . SER A 1 98 ? -4.953 7.819 13.485 1.00 98.50 98 SER A N 1
ATOM 732 C CA . SER A 1 98 ? -6.331 8.322 13.503 1.00 98.50 98 SER A CA 1
ATOM 733 C C . SER A 1 98 ? -7.385 7.223 13.317 1.00 98.50 98 SER A C 1
ATOM 735 O O . SER A 1 98 ? -8.578 7.508 13.418 1.00 98.50 98 SER A O 1
ATOM 737 N N . GLY A 1 99 ? -6.971 5.980 13.046 1.00 98.25 99 GLY A N 1
ATOM 738 C CA . GLY A 1 99 ? -7.872 4.870 12.734 1.00 98.25 99 GLY A CA 1
ATOM 739 C C . GLY A 1 99 ? -8.459 4.922 11.321 1.00 98.25 99 GLY A C 1
ATOM 740 O O . GLY A 1 99 ? -9.347 4.137 11.003 1.00 98.25 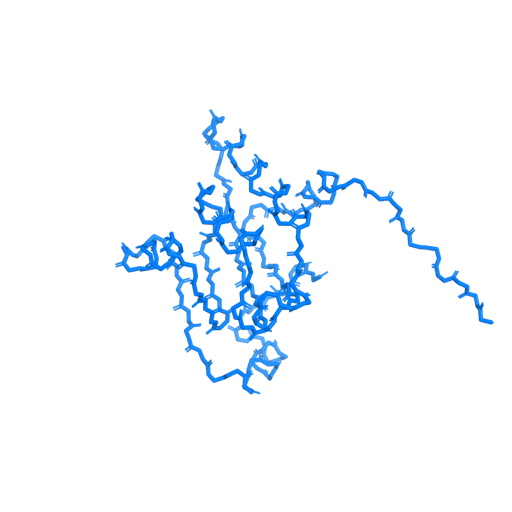99 GLY A O 1
ATOM 741 N N . GLU A 1 100 ? -7.980 5.825 10.461 1.00 98.38 100 GLU A N 1
ATOM 742 C CA . GLU A 1 100 ? -8.410 5.890 9.065 1.00 98.38 100 GLU A CA 1
ATOM 743 C C . GLU A 1 100 ? -7.939 4.657 8.285 1.00 98.38 100 GLU A C 1
ATOM 745 O O . GLU A 1 100 ? -8.692 4.125 7.466 1.00 98.38 100 GLU A O 1
ATOM 750 N N . VAL A 1 101 ? -6.705 4.204 8.531 1.00 98.81 101 VAL A N 1
ATOM 751 C CA . VAL A 1 101 ? -6.079 3.042 7.882 1.00 98.81 101 VAL A CA 1
ATOM 752 C C . VAL A 1 101 ? -5.873 1.926 8.896 1.00 98.81 101 VAL A C 1
ATOM 754 O O . VAL A 1 101 ? -5.192 2.110 9.904 1.00 98.81 101 VAL A O 1
ATOM 757 N N . GLU A 1 102 ? -6.389 0.737 8.594 1.00 98.69 102 GLU A N 1
ATOM 758 C CA . GLU A 1 102 ? -6.100 -0.453 9.389 1.00 98.69 102 GLU A CA 1
ATOM 759 C C . GLU A 1 102 ? -4.642 -0.893 9.188 1.00 98.69 102 GLU A C 1
ATOM 761 O O . GLU A 1 102 ? -4.131 -0.925 8.066 1.00 98.69 102 GLU A O 1
ATOM 766 N N . PHE A 1 103 ? -3.953 -1.261 10.265 1.00 98.62 103 PHE A N 1
ATOM 767 C CA . PHE A 1 103 ? -2.544 -1.634 10.197 1.00 98.62 103 PHE A CA 1
ATOM 768 C C . PHE A 1 103 ? -2.237 -2.833 11.081 1.00 98.62 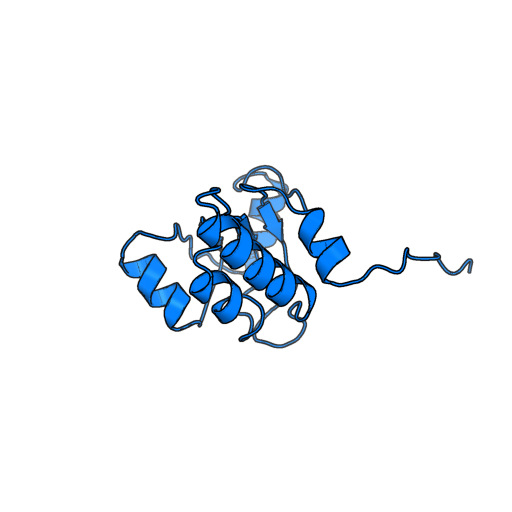103 PHE A C 1
ATOM 770 O O . PHE A 1 103 ? -2.709 -2.919 12.212 1.00 98.62 103 PHE A O 1
ATOM 777 N N . VAL A 1 104 ? -1.423 -3.744 10.552 1.00 97.56 104 VAL A N 1
ATOM 778 C CA . VAL A 1 104 ? -0.842 -4.849 11.315 1.00 97.56 104 VAL A CA 1
ATOM 779 C C . VAL A 1 104 ? 0.668 -4.784 11.156 1.00 97.56 104 VAL A C 1
ATOM 781 O O . VAL A 1 104 ? 1.196 -5.046 10.071 1.00 97.56 104 VAL A O 1
ATOM 784 N N . ASP A 1 105 ? 1.364 -4.458 12.242 1.00 96.00 105 ASP A N 1
ATOM 785 C CA . ASP A 1 105 ? 2.794 -4.682 12.352 1.00 96.00 105 ASP A CA 1
ATOM 786 C C . ASP A 1 105 ? 3.083 -6.120 12.776 1.00 96.00 105 ASP A C 1
ATOM 788 O O . ASP A 1 105 ? 2.517 -6.659 13.724 1.00 96.00 105 ASP A O 1
ATOM 792 N N . MET A 1 106 ? 3.966 -6.785 12.036 1.00 95.38 106 MET A N 1
ATOM 793 C CA . MET A 1 106 ? 4.319 -8.174 12.314 1.00 95.38 106 MET A CA 1
ATOM 794 C C . MET A 1 106 ? 5.804 -8.427 12.093 1.00 95.38 106 MET A C 1
ATOM 796 O O . MET A 1 106 ? 6.476 -7.724 11.336 1.00 95.38 106 MET A O 1
ATOM 800 N N . HIS A 1 107 ? 6.317 -9.489 12.717 1.00 97.81 107 HIS A N 1
ATOM 801 C CA . HIS A 1 107 ? 7.665 -9.969 12.439 1.00 97.81 107 HIS A CA 1
ATOM 802 C C . HIS A 1 107 ? 7.818 -10.295 10.950 1.00 97.81 107 HIS A C 1
ATOM 804 O O . HIS A 1 107 ? 7.124 -11.159 10.412 1.00 97.81 107 HIS A O 1
ATOM 810 N N . LEU A 1 108 ? 8.761 -9.614 10.293 1.00 97.31 108 LEU A N 1
ATOM 811 C CA . LEU A 1 108 ? 8.941 -9.672 8.838 1.00 97.31 108 LEU A CA 1
ATOM 812 C C . LEU A 1 108 ? 9.203 -11.100 8.330 1.00 97.31 108 LEU A C 1
ATOM 814 O O . LEU A 1 108 ? 8.759 -11.460 7.243 1.00 97.31 108 LEU A O 1
ATOM 818 N N . SER A 1 109 ? 9.866 -11.938 9.133 1.00 97.56 109 SER A N 1
ATOM 819 C CA . SER A 1 109 ? 10.134 -13.347 8.815 1.00 97.56 109 SER A CA 1
ATOM 820 C C . SER A 1 109 ? 8.875 -14.214 8.729 1.00 97.56 109 SER A C 1
ATOM 822 O O . SER A 1 109 ? 8.894 -15.237 8.048 1.00 97.56 109 SER A O 1
ATOM 824 N N . HIS A 1 110 ? 7.781 -13.826 9.392 1.00 97.75 110 HIS A N 1
ATOM 825 C CA . HIS A 1 110 ? 6.523 -14.576 9.384 1.00 97.75 110 HIS A CA 1
ATOM 826 C C . HIS A 1 110 ? 5.605 -14.176 8.228 1.00 97.75 110 HIS A C 1
ATOM 828 O O . HIS A 1 110 ? 4.684 -14.926 7.903 1.00 97.75 110 HIS A O 1
ATOM 834 N N . LEU A 1 111 ? 5.840 -13.022 7.590 1.00 96.94 111 LEU A N 1
ATOM 835 C CA . LEU A 1 111 ? 4.959 -12.514 6.539 1.00 96.94 111 LEU A CA 1
ATOM 836 C C . LEU A 1 111 ? 4.739 -13.533 5.405 1.00 96.94 111 LEU A C 1
ATOM 838 O O . LEU A 1 111 ? 3.576 -13.792 5.090 1.00 96.94 111 LEU A O 1
ATOM 842 N N . PRO A 1 112 ? 5.779 -14.157 4.810 1.00 96.25 112 PRO A N 1
ATOM 843 C CA . PRO A 1 112 ? 5.563 -15.083 3.700 1.00 96.25 112 PRO A CA 1
ATOM 844 C C . PRO A 1 112 ? 4.678 -16.269 4.095 1.00 96.25 112 PRO A C 1
ATOM 846 O O . PRO A 1 112 ? 3.793 -16.664 3.342 1.00 96.25 112 PRO A O 1
ATOM 849 N N . GLN A 1 113 ? 4.880 -16.809 5.299 1.00 97.62 113 GLN A N 1
ATOM 850 C CA . GLN A 1 113 ? 4.095 -17.925 5.830 1.00 97.62 113 GLN A CA 1
ATOM 851 C C . GLN A 1 113 ? 2.647 -17.502 6.083 1.00 97.62 113 GLN A C 1
ATOM 853 O O . GLN A 1 113 ? 1.728 -18.219 5.703 1.00 97.62 113 GLN A O 1
ATOM 858 N N . ALA A 1 114 ? 2.433 -16.312 6.647 1.00 97.50 114 ALA A N 1
ATOM 859 C CA . ALA A 1 114 ? 1.096 -15.797 6.906 1.00 97.50 114 ALA A CA 1
ATOM 860 C C . ALA A 1 114 ? 0.286 -15.562 5.620 1.00 97.50 114 ALA A C 1
ATOM 862 O O . ALA A 1 114 ? -0.910 -15.855 5.584 1.00 97.50 114 ALA A O 1
ATOM 863 N N . VAL A 1 115 ? 0.943 -15.095 4.553 1.00 96.81 115 VAL A N 1
ATOM 864 C CA . VAL A 1 115 ? 0.340 -14.991 3.216 1.00 96.81 115 VAL A CA 1
ATOM 865 C C . VAL A 1 115 ? 0.006 -16.375 2.663 1.00 96.81 115 VAL A C 1
ATOM 867 O O . VAL A 1 115 ? -1.125 -16.596 2.242 1.00 96.81 115 VAL A O 1
ATOM 870 N N . MET A 1 116 ? 0.954 -17.320 2.697 1.00 96.44 116 MET A N 1
ATOM 871 C CA . MET A 1 116 ? 0.744 -18.683 2.185 1.00 96.44 116 MET A CA 1
ATOM 872 C C . MET A 1 116 ? -0.381 -19.425 2.914 1.00 96.44 116 MET A C 1
ATOM 874 O O . MET A 1 116 ? -1.112 -20.190 2.292 1.00 96.44 116 MET A O 1
ATOM 878 N N . TYR A 1 117 ? -0.542 -19.188 4.216 1.00 97.94 117 TYR A N 1
ATOM 879 C CA . TYR A 1 117 ? -1.613 -19.779 5.022 1.00 97.94 117 TYR A CA 1
ATOM 880 C C . TYR A 1 117 ? -2.949 -19.036 4.894 1.00 97.94 117 TYR A C 1
ATOM 882 O O . TYR A 1 117 ? -3.947 -19.474 5.460 1.00 97.94 117 TYR A O 1
ATOM 890 N N . GLY A 1 118 ? -2.992 -17.935 4.139 1.00 96.44 118 GLY A N 1
ATOM 891 C CA . GLY A 1 118 ? -4.225 -17.221 3.819 1.00 96.44 118 GLY A CA 1
ATOM 892 C C . GLY A 1 118 ? -4.737 -16.290 4.917 1.00 96.44 118 GLY A C 1
ATOM 893 O O . GLY A 1 118 ? -5.874 -15.832 4.822 1.00 96.44 118 GLY A O 1
ATOM 894 N N . PHE A 1 119 ? -3.928 -15.947 5.929 1.00 96.88 119 PHE A N 1
ATOM 895 C CA . PHE A 1 119 ? -4.370 -15.069 7.025 1.00 96.88 119 PHE A CA 1
ATOM 896 C C . PHE A 1 119 ? -4.763 -13.661 6.560 1.00 96.88 119 PHE A C 1
ATOM 898 O O . PHE A 1 119 ? -5.577 -13.009 7.208 1.00 96.88 119 PHE A O 1
ATOM 905 N N . PHE A 1 120 ? -4.225 -13.194 5.429 1.00 94.75 120 PHE A N 1
ATOM 906 C CA . PHE A 1 120 ? -4.564 -11.886 4.855 1.00 94.75 120 PHE A CA 1
ATOM 907 C C . PHE A 1 120 ? -5.602 -11.952 3.730 1.00 94.75 120 PHE A C 1
ATOM 909 O O . PHE A 1 120 ? -5.896 -10.923 3.116 1.00 94.75 120 PHE A O 1
ATOM 916 N N . GLY A 1 121 ? -6.180 -13.131 3.485 1.00 95.12 121 GLY A N 1
ATOM 917 C CA . GLY A 1 121 ? -7.087 -13.379 2.372 1.00 95.12 121 GLY A CA 1
ATOM 918 C C . GLY A 1 121 ? -6.360 -13.519 1.035 1.00 95.12 121 GLY A C 1
ATOM 919 O O . GLY A 1 121 ? -5.161 -13.797 0.971 1.00 95.12 121 GLY A O 1
ATOM 920 N N . LYS A 1 122 ? -7.113 -13.353 -0.053 1.00 96.56 122 LYS A N 1
ATOM 921 C CA . LYS A 1 122 ? -6.597 -13.462 -1.417 1.00 96.56 122 LYS A CA 1
ATOM 922 C C . LYS A 1 122 ? -5.728 -12.248 -1.765 1.00 96.56 122 LYS A C 1
ATOM 924 O O . LYS A 1 122 ? -6.127 -11.116 -1.516 1.00 96.56 122 LYS A O 1
ATOM 929 N N . ILE A 1 123 ? -4.575 -12.497 -2.384 1.00 98.00 123 ILE A N 1
ATOM 930 C CA . ILE A 1 123 ? -3.772 -11.467 -3.053 1.00 98.00 123 ILE A CA 1
ATOM 931 C C . ILE A 1 123 ? -4.275 -11.348 -4.493 1.00 98.00 123 ILE A C 1
ATOM 933 O O . ILE A 1 123 ? -4.279 -12.337 -5.227 1.00 98.00 123 ILE A O 1
ATOM 937 N N . ASP A 1 124 ? -4.731 -10.161 -4.885 1.00 98.44 124 ASP A N 1
ATOM 938 C CA . ASP A 1 124 ? -5.311 -9.920 -6.2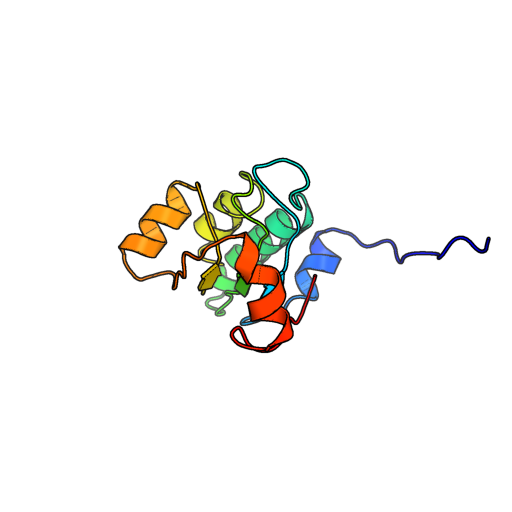09 1.00 98.44 124 ASP A CA 1
ATOM 939 C C . ASP A 1 124 ? -4.240 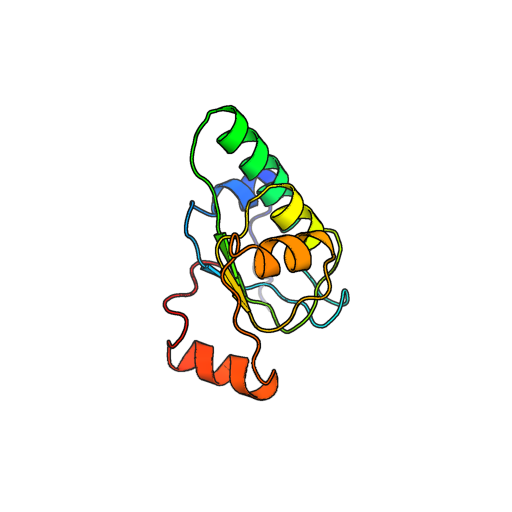-9.549 -7.241 1.00 98.44 124 ASP A C 1
ATOM 941 O O . ASP A 1 124 ? -4.322 -9.978 -8.391 1.00 98.44 124 ASP A O 1
ATOM 945 N N . PHE A 1 125 ? -3.223 -8.788 -6.820 1.00 98.06 125 PHE A N 1
ATOM 946 C CA . PHE A 1 125 ? -2.122 -8.317 -7.666 1.00 98.06 125 PHE A CA 1
ATOM 947 C C . PHE A 1 125 ? -0.780 -8.388 -6.925 1.00 98.06 125 PHE A C 1
ATOM 949 O O . PHE A 1 125 ? -0.744 -8.247 -5.699 1.00 98.06 125 PHE A O 1
ATOM 956 N N . ALA A 1 126 ? 0.308 -8.583 -7.676 1.00 95.75 126 ALA A N 1
ATOM 957 C CA . ALA A 1 126 ? 1.694 -8.569 -7.205 1.00 95.75 126 ALA A CA 1
ATOM 958 C C . ALA A 1 126 ? 2.628 -7.960 -8.262 1.00 95.75 126 ALA A C 1
ATOM 960 O O . ALA A 1 126 ? 2.341 -8.166 -9.465 1.00 95.75 126 ALA A O 1
#

Solvent-accessible surface area (backbone atoms only — not comparable to full-atom values): 6740 Å² total; per-residue (Å²): 132,85,78,81,82,72,88,86,73,54,42,58,61,56,31,68,71,61,55,67,69,35,29,35,41,43,58,15,58,40,55,55,76,31,62,45,64,41,41,37,30,36,17,55,50,22,41,59,34,47,76,69,76,40,87,42,31,27,28,41,37,39,60,28,24,50,39,60,37,34,51,36,37,19,34,75,30,62,22,47,45,31,41,33,32,44,77,78,38,68,61,38,51,54,35,39,75,72,65,70,23,47,73,47,78,54,66,64,88,51,47,66,58,40,52,74,71,42,78,77,52,76,75,73,45,113

Secondary structure (DSSP, 8-state):
-PPP-PPP--HHHHHHTS-TT-EEE---SSSTT---HHHHHHHHHHHHHHHTT----EEEE-SS---IIIIIHHHHTT-EEEEES----HHHHHHHHTTSSEE----GGGHHHHHHTTTT----B-

Mean predicted aligned error: 3.34 Å

Foldseek 3Di:
DDDPDDDDDALLRVLVVAFAAAEAEFEDDEQPRTDASNQLSVLVVLQVCVVVVHDAAYAYEYLEEHDCRHQVSCLVSLHHAEYDAYYDHPSNVVCVVVVSHHYHHDDSVCVVVCVVVQVVHDHPYD